Protein AF-A0A945EAZ9-F1 (afdb_monomer_lite)

Secondary structure (DSSP, 8-state):
---HHHHT--S--B-TTT--BS--EEEEEEEEETTEEEEEEEETTT--EEEEEEEEETTEEEEEEEEE---HHHHHHHHHT-SPPHHHHHHHHHHHTSTTHHHHHH-

Foldseek 3Di:
DDDPVVVPDPVDQADPPPRDGNQPWDKDFLDDDPFFTWIWTAGPPPRWIKIKTWGADPVGIDIDIDTDPDDSVCVNVVVVPPDDDPVNVVVVVVLVPDPCSVVVVPD

pLDDT: mean 85.33, std 10.82, range [47.72, 96.06]

Radius of gyration: 17.71 Å; chains: 1; bounding box: 42×25×54 Å

Structure (mmCIF, N/CA/C/O backbone):
data_AF-A0A945EAZ9-F1
#
_entry.id   AF-A0A945EAZ9-F1
#
loop_
_atom_site.group_PDB
_atom_site.id
_atom_site.type_symbol
_atom_site.label_atom_id
_atom_site.label_alt_id
_atom_site.label_comp_id
_atom_site.label_asym_id
_atom_site.label_entity_id
_atom_site.label_seq_id
_atom_site.pdbx_PDB_ins_code
_atom_site.Cartn_x
_atom_site.Cartn_y
_atom_site.Cartn_z
_atom_site.occupancy
_atom_site.B_iso_or_equiv
_atom_site.auth_seq_id
_atom_site.auth_comp_id
_atom_site.auth_asym_id
_atom_site.auth_atom_id
_atom_site.pdbx_PDB_model_num
ATOM 1 N N . MET A 1 1 ? 8.514 -13.076 -6.942 1.00 47.72 1 MET A N 1
ATOM 2 C CA . MET A 1 1 ? 9.468 -12.625 -7.979 1.00 47.72 1 MET A CA 1
ATOM 3 C C . MET A 1 1 ? 8.777 -11.483 -8.707 1.00 47.72 1 MET A C 1
ATOM 5 O O . MET A 1 1 ? 7.594 -11.635 -8.969 1.00 47.72 1 MET A O 1
ATOM 9 N N . LEU A 1 2 ? 9.422 -10.325 -8.887 1.00 59.81 2 LEU A N 1
ATOM 10 C CA . LEU A 1 2 ? 8.789 -9.181 -9.559 1.00 59.81 2 LEU A CA 1
ATOM 11 C C . LEU A 1 2 ? 8.684 -9.464 -11.067 1.00 59.81 2 LEU A C 1
ATOM 13 O O . LEU A 1 2 ? 9.621 -10.066 -11.601 1.00 59.81 2 LEU A O 1
ATOM 17 N N . PRO A 1 3 ? 7.598 -9.048 -11.741 1.00 60.91 3 PRO A N 1
ATOM 18 C CA . PRO A 1 3 ? 7.453 -9.281 -13.171 1.00 60.91 3 PRO A CA 1
ATOM 19 C C . PRO A 1 3 ? 8.523 -8.509 -13.964 1.00 60.91 3 PRO A C 1
ATOM 21 O O . PRO A 1 3 ? 9.015 -7.465 -13.527 1.00 60.91 3 PRO A O 1
ATOM 24 N N . ASP A 1 4 ? 8.933 -9.041 -15.118 1.00 61.97 4 ASP A N 1
ATOM 25 C CA . ASP A 1 4 ? 10.111 -8.554 -15.857 1.00 61.97 4 ASP A CA 1
ATOM 26 C C . ASP A 1 4 ? 9.997 -7.090 -16.306 1.00 61.97 4 ASP A C 1
ATOM 28 O O . ASP A 1 4 ? 10.994 -6.364 -16.309 1.00 61.97 4 ASP A O 1
ATOM 32 N N . ASN A 1 5 ? 8.779 -6.622 -16.595 1.00 59.75 5 ASN A N 1
ATOM 33 C CA . ASN A 1 5 ? 8.490 -5.215 -16.887 1.00 59.75 5 ASN A CA 1
ATOM 34 C C . ASN A 1 5 ? 8.840 -4.287 -15.706 1.00 59.75 5 ASN A C 1
ATOM 36 O O . ASN A 1 5 ? 9.281 -3.163 -15.925 1.00 59.75 5 ASN A O 1
ATOM 40 N N . LEU A 1 6 ? 8.720 -4.742 -14.458 1.00 62.22 6 LEU A N 1
ATOM 41 C CA . LEU A 1 6 ? 9.040 -3.966 -13.257 1.00 62.22 6 LEU A CA 1
ATOM 42 C C . LEU A 1 6 ? 10.525 -3.986 -12.897 1.00 62.22 6 LEU A C 1
ATOM 44 O O . LEU A 1 6 ? 11.029 -2.994 -12.370 1.00 62.22 6 LEU A O 1
ATOM 48 N N . ASN A 1 7 ? 11.241 -5.064 -13.223 1.00 56.31 7 ASN A N 1
ATOM 49 C CA . ASN A 1 7 ? 12.674 -5.188 -12.933 1.00 56.31 7 ASN A CA 1
ATOM 50 C C . ASN A 1 7 ? 13.526 -4.142 -13.678 1.00 56.31 7 ASN A C 1
ATO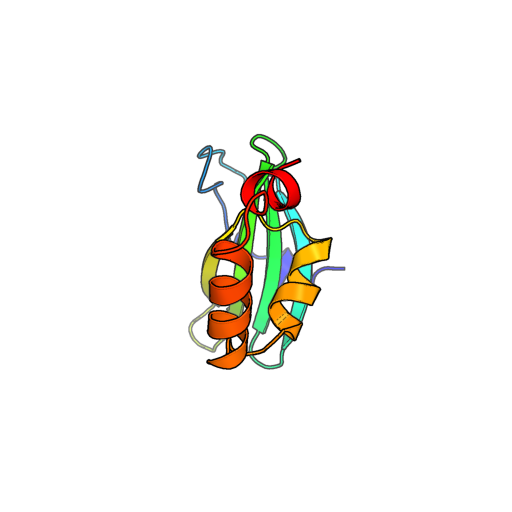M 52 O O . ASN A 1 7 ? 14.580 -3.734 -13.188 1.00 56.31 7 ASN A O 1
ATOM 56 N N . SER A 1 8 ? 13.066 -3.675 -14.844 1.00 48.31 8 SER A N 1
ATOM 57 C CA . SER A 1 8 ? 13.759 -2.668 -15.659 1.00 48.31 8 SER A CA 1
ATOM 58 C C . SER A 1 8 ? 13.389 -1.210 -15.357 1.00 48.31 8 SER A C 1
ATOM 60 O O . SER A 1 8 ? 14.099 -0.308 -15.809 1.00 48.31 8 SER A O 1
ATOM 62 N N . LEU A 1 9 ? 12.315 -0.935 -14.605 1.00 54.81 9 LEU A N 1
ATOM 63 C CA . LEU A 1 9 ? 11.888 0.442 -14.347 1.00 54.81 9 LEU A CA 1
ATOM 64 C C . LEU A 1 9 ? 12.353 0.965 -12.980 1.00 54.81 9 LEU A C 1
ATOM 66 O O . LEU A 1 9 ? 11.948 0.492 -11.921 1.00 54.81 9 LEU A O 1
ATOM 70 N N . LYS A 1 10 ? 13.087 2.084 -13.000 1.00 64.69 10 LYS A N 1
ATOM 71 C CA . LYS A 1 10 ? 13.210 2.998 -11.849 1.00 64.69 10 LYS A CA 1
ATOM 72 C C . LYS A 1 10 ? 11.924 3.821 -11.696 1.00 64.69 10 LYS A C 1
ATOM 74 O O . LYS A 1 10 ? 11.957 5.039 -11.847 1.00 64.69 10 LYS A O 1
ATOM 79 N N . ILE A 1 11 ? 10.798 3.155 -11.427 1.00 70.00 11 ILE A N 1
ATOM 80 C CA . ILE A 1 11 ? 9.473 3.790 -11.277 1.00 70.00 11 ILE A CA 1
ATOM 81 C C . ILE A 1 11 ? 9.528 4.884 -10.206 1.00 70.00 11 ILE A C 1
ATOM 83 O O . ILE A 1 11 ? 9.015 5.983 -10.390 1.00 70.00 11 ILE A O 1
ATOM 87 N N . ILE A 1 12 ? 10.226 4.596 -9.107 1.00 77.94 12 ILE A N 1
ATOM 88 C CA . ILE A 1 12 ? 10.473 5.539 -8.022 1.00 77.94 12 ILE A CA 1
ATOM 89 C C . ILE A 1 12 ? 11.976 5.596 -7.782 1.00 77.94 12 ILE A C 1
ATOM 91 O O . ILE A 1 12 ? 12.597 4.636 -7.330 1.00 77.94 12 ILE A O 1
ATOM 95 N N . SER A 1 13 ? 12.579 6.731 -8.126 1.00 84.19 13 SER A N 1
ATOM 96 C CA . SER A 1 13 ? 14.029 6.933 -8.027 1.00 84.19 13 SER A CA 1
ATOM 97 C C . SER A 1 13 ? 14.467 7.570 -6.703 1.00 84.19 13 SER A C 1
ATOM 99 O O . SER A 1 13 ? 15.651 7.502 -6.357 1.00 84.19 13 SER A O 1
ATOM 101 N N . GLU A 1 14 ? 13.528 8.138 -5.943 1.00 90.25 14 GLU A N 1
ATOM 102 C CA . GLU A 1 14 ? 13.760 8.852 -4.688 1.00 90.25 14 GLU A CA 1
ATOM 103 C C . GLU A 1 14 ? 12.644 8.561 -3.674 1.00 90.25 14 GLU A C 1
ATOM 105 O O . GLU A 1 14 ? 11.471 8.502 -4.032 1.00 90.25 14 GLU A O 1
ATOM 110 N N . CYS A 1 15 ? 13.005 8.390 -2.400 1.00 91.75 15 CYS A N 1
ATOM 111 C CA . CYS A 1 15 ? 12.025 8.230 -1.327 1.00 91.75 15 CYS A CA 1
ATOM 112 C C . CYS A 1 15 ? 11.253 9.545 -1.090 1.00 91.75 15 CYS A C 1
ATOM 114 O O . CYS A 1 15 ? 11.890 10.541 -0.744 1.00 91.75 15 CYS A O 1
ATOM 116 N N . PRO A 1 16 ? 9.908 9.563 -1.145 1.00 91.25 16 PRO A N 1
ATOM 117 C CA . PRO A 1 16 ? 9.123 10.784 -0.926 1.00 91.25 16 PRO A CA 1
ATOM 118 C C . PRO A 1 16 ? 9.149 11.292 0.525 1.00 91.25 16 PRO A C 1
ATOM 120 O O . PRO A 1 16 ? 8.757 12.425 0.780 1.00 91.25 16 PRO A O 1
ATOM 123 N N . VAL A 1 17 ? 9.622 10.476 1.476 1.00 94.62 17 VAL A N 1
ATOM 124 C CA . VAL A 1 17 ? 9.690 10.832 2.902 1.00 94.62 17 VAL A CA 1
ATOM 125 C C . VAL A 1 17 ? 11.051 11.432 3.256 1.00 94.62 17 VAL A C 1
ATOM 127 O O . VAL A 1 17 ? 11.140 12.579 3.680 1.00 94.62 17 VAL A O 1
ATOM 130 N N . CYS A 1 18 ? 12.135 10.673 3.065 1.00 95.69 18 CYS A N 1
ATOM 131 C CA . CYS A 1 18 ? 13.481 11.103 3.461 1.00 95.69 18 CYS A CA 1
ATOM 132 C C . CYS A 1 18 ? 14.325 11.673 2.312 1.00 95.69 18 CYS A C 1
ATOM 134 O O . CYS A 1 18 ? 15.477 12.048 2.534 1.00 95.69 18 CYS A O 1
ATOM 136 N N . ARG A 1 19 ? 13.786 11.721 1.084 1.00 94.00 19 ARG A N 1
ATOM 137 C CA . ARG A 1 19 ? 14.468 12.227 -0.123 1.00 94.00 19 ARG A CA 1
ATOM 138 C C . ARG A 1 19 ? 15.760 11.499 -0.487 1.00 94.00 19 ARG A C 1
ATOM 140 O O . ARG A 1 19 ? 16.617 12.003 -1.215 1.00 94.00 19 ARG A O 1
ATOM 147 N N . LYS A 1 20 ? 15.932 10.269 0.006 1.00 92.81 20 LYS A N 1
ATOM 148 C CA . LYS A 1 20 ? 17.065 9.441 -0.397 1.00 92.81 20 LYS A CA 1
ATOM 149 C C . LYS A 1 20 ? 16.889 9.009 -1.853 1.00 92.81 20 LYS A C 1
ATOM 151 O O . LYS A 1 20 ? 15.953 8.282 -2.182 1.00 92.81 20 LYS A O 1
ATOM 156 N N . LYS A 1 21 ? 17.836 9.421 -2.695 1.00 88.56 21 LYS A N 1
ATOM 157 C CA . LYS A 1 21 ? 18.000 8.951 -4.078 1.00 88.56 21 LYS A CA 1
ATOM 158 C C . LYS A 1 21 ? 18.397 7.477 -4.123 1.00 88.56 21 LYS A C 1
ATOM 160 O O . LYS A 1 21 ? 18.985 6.977 -3.170 1.00 88.56 21 LYS A O 1
ATOM 165 N N . GLN A 1 22 ? 18.158 6.829 -5.262 1.00 83.56 22 GLN A N 1
ATOM 166 C CA . GLN A 1 22 ? 18.342 5.381 -5.430 1.00 83.56 22 GLN A CA 1
ATOM 167 C C . GLN A 1 22 ? 17.511 4.617 -4.400 1.00 83.56 22 GLN A C 1
ATOM 169 O O . GLN A 1 22 ? 18.065 3.847 -3.624 1.00 83.56 22 GLN A O 1
ATOM 174 N N . PHE A 1 23 ? 16.210 4.923 -4.362 1.00 81.12 23 PHE A N 1
ATOM 175 C CA . PHE A 1 23 ? 15.269 4.504 -3.326 1.00 81.12 23 PHE A CA 1
ATOM 176 C C . PHE A 1 23 ? 15.505 3.049 -2.863 1.00 81.12 23 PHE A C 1
ATOM 178 O O . PHE A 1 23 ? 15.095 2.113 -3.551 1.00 81.12 23 PHE A O 1
ATOM 185 N N . PRO A 1 24 ? 16.187 2.842 -1.715 1.00 81.88 24 PRO A N 1
ATOM 186 C CA . PRO A 1 24 ? 16.510 1.506 -1.240 1.00 81.88 24 PRO A CA 1
ATOM 187 C C . PRO A 1 24 ? 15.291 0.991 -0.481 1.00 81.88 24 PRO A C 1
ATOM 189 O O . PRO A 1 24 ? 15.154 1.224 0.723 1.00 81.88 24 PRO A O 1
ATOM 192 N N . ALA A 1 25 ? 14.370 0.369 -1.210 1.00 87.00 25 ALA A N 1
ATOM 193 C CA . ALA A 1 25 ? 13.113 -0.128 -0.674 1.00 87.00 25 ALA A CA 1
ATOM 194 C C . ALA A 1 25 ? 13.060 -1.657 -0.673 1.00 87.00 25 ALA A C 1
ATOM 196 O O . ALA A 1 25 ? 13.587 -2.301 -1.581 1.00 87.00 25 ALA A O 1
ATOM 197 N N . ASP A 1 26 ? 12.413 -2.230 0.338 1.00 90.44 26 ASP A N 1
ATOM 198 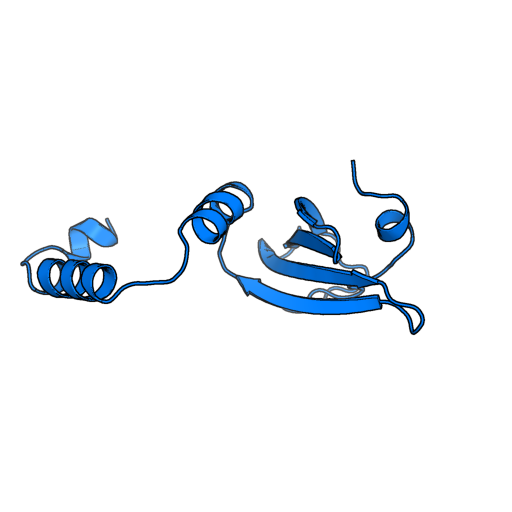C CA . ASP A 1 26 ? 11.841 -3.570 0.212 1.00 90.44 26 ASP A CA 1
ATOM 199 C C . ASP A 1 26 ? 10.544 -3.456 -0.583 1.00 90.44 26 ASP A C 1
ATOM 201 O O . ASP A 1 26 ? 9.696 -2.624 -0.262 1.00 90.44 26 ASP A O 1
ATOM 205 N N . ILE A 1 27 ? 10.417 -4.251 -1.645 1.00 89.38 27 ILE A N 1
ATOM 206 C CA . ILE A 1 27 ? 9.280 -4.207 -2.567 1.00 89.38 27 ILE A CA 1
ATOM 207 C C . ILE A 1 27 ? 8.534 -5.531 -2.469 1.00 89.38 27 ILE A C 1
ATOM 209 O O . ILE A 1 27 ? 9.099 -6.593 -2.734 1.00 89.38 27 ILE A O 1
ATOM 213 N N . ASN A 1 28 ? 7.253 -5.450 -2.134 1.00 90.19 28 ASN A N 1
ATOM 214 C CA . ASN A 1 28 ? 6.333 -6.573 -2.100 1.00 90.19 28 ASN A CA 1
ATOM 215 C C . ASN A 1 28 ? 5.274 -6.375 -3.182 1.00 90.19 28 ASN A C 1
ATOM 217 O O . ASN A 1 28 ? 4.583 -5.358 -3.203 1.00 90.19 28 ASN A O 1
ATOM 221 N N . LEU A 1 29 ? 5.141 -7.350 -4.076 1.00 89.56 29 LEU A N 1
ATOM 222 C CA . LEU A 1 29 ? 4.011 -7.414 -4.994 1.00 89.56 29 LEU A CA 1
ATOM 223 C C . LEU A 1 29 ? 2.772 -7.819 -4.193 1.00 89.56 29 LEU A C 1
ATOM 225 O O . LEU A 1 29 ? 2.741 -8.902 -3.613 1.00 89.56 29 LEU A O 1
ATOM 229 N N . VAL A 1 30 ? 1.793 -6.923 -4.131 1.00 90.62 30 VAL A N 1
ATOM 230 C CA . VAL A 1 30 ? 0.548 -7.116 -3.380 1.00 90.62 30 VAL A CA 1
ATOM 231 C C . VAL A 1 30 ? -0.475 -7.833 -4.248 1.00 90.62 30 VAL A C 1
ATOM 233 O O . VAL A 1 30 ? -1.119 -8.773 -3.794 1.00 90.62 30 VAL A O 1
ATOM 236 N N . GLU A 1 31 ? -0.624 -7.385 -5.493 1.00 87.62 31 GLU A N 1
ATOM 237 C CA . GLU A 1 31 ? -1.630 -7.902 -6.414 1.00 87.62 31 GLU A CA 1
ATOM 238 C C . GLU A 1 31 ? -1.177 -7.708 -7.866 1.00 87.62 31 GLU A C 1
ATOM 240 O O . GLU A 1 31 ? -0.593 -6.675 -8.212 1.00 87.62 31 GLU A O 1
ATOM 245 N N . GLU A 1 32 ? -1.475 -8.690 -8.715 1.00 85.56 32 GLU A N 1
ATOM 246 C CA . GLU A 1 32 ? -1.425 -8.558 -10.172 1.00 85.56 32 GLU A CA 1
ATOM 247 C C . GLU A 1 32 ? -2.854 -8.481 -10.703 1.00 85.56 32 GLU A C 1
ATOM 249 O O . GLU A 1 32 ? -3.678 -9.350 -10.415 1.00 85.56 32 GLU A O 1
ATOM 254 N N . ARG A 1 33 ? -3.147 -7.440 -11.478 1.00 79.50 33 ARG A N 1
ATOM 255 C CA . ARG A 1 33 ? -4.411 -7.264 -12.195 1.00 79.50 33 ARG A CA 1
ATOM 256 C C . ARG A 1 33 ? -4.121 -7.193 -13.688 1.00 79.50 33 ARG A C 1
ATOM 258 O O . ARG A 1 33 ? -3.010 -6.853 -14.085 1.00 79.50 33 ARG A O 1
ATOM 265 N N . GLU A 1 34 ? -5.132 -7.441 -14.517 1.00 79.06 34 GLU A N 1
ATOM 266 C CA . GLU A 1 34 ? -5.006 -7.271 -15.974 1.00 79.06 34 GLU A CA 1
ATOM 267 C C . GLU A 1 34 ? -4.532 -5.860 -16.343 1.00 79.06 34 GLU A C 1
ATOM 269 O O . GLU A 1 34 ? -3.712 -5.682 -17.239 1.00 79.06 34 GLU A O 1
ATOM 274 N N . GLU A 1 35 ? -5.008 -4.856 -15.605 1.00 81.44 35 GLU A N 1
ATOM 275 C CA . GLU A 1 35 ? -4.684 -3.458 -15.860 1.00 81.44 35 GLU A CA 1
ATOM 276 C C . GLU A 1 35 ? -3.353 -3.007 -15.247 1.00 81.44 35 GLU A C 1
ATOM 278 O O . GLU A 1 35 ? -2.930 -1.896 -15.537 1.00 81.44 35 GLU A O 1
ATOM 283 N N . GLY A 1 36 ? -2.680 -3.796 -14.401 1.00 87.94 36 GLY A N 1
ATOM 284 C CA . GLY A 1 36 ? -1.440 -3.352 -13.759 1.00 87.94 36 GLY A CA 1
ATOM 285 C C . GLY A 1 36 ? -1.066 -4.087 -12.473 1.00 87.94 36 GLY A C 1
ATOM 286 O O . GLY A 1 36 ? -1.679 -5.074 -12.077 1.00 87.94 36 GLY A O 1
ATOM 287 N N . HIS A 1 37 ? -0.048 -3.572 -11.789 1.00 90.69 37 HIS A N 1
ATOM 288 C CA . HIS A 1 37 ? 0.531 -4.173 -10.590 1.00 90.69 37 HIS A CA 1
ATOM 289 C C . HIS A 1 37 ? 0.396 -3.244 -9.388 1.00 90.69 37 HIS A C 1
ATOM 291 O O . HIS A 1 37 ? 0.694 -2.050 -9.477 1.00 90.69 37 HIS A O 1
ATOM 297 N N . LEU A 1 38 ? 0.001 -3.807 -8.247 1.00 91.06 38 LEU A N 1
ATOM 298 C CA . LEU A 1 38 ? -0.020 -3.112 -6.967 1.00 91.06 38 LEU A CA 1
ATOM 299 C C . LEU A 1 38 ? 1.167 -3.558 -6.113 1.00 91.06 38 LEU A C 1
ATOM 301 O O . LEU A 1 38 ? 1.374 -4.748 -5.881 1.00 91.06 38 LEU A O 1
ATOM 305 N N . LEU A 1 39 ? 1.942 -2.595 -5.630 1.00 91.44 39 LEU A N 1
ATOM 306 C CA . LEU A 1 39 ? 3.192 -2.811 -4.915 1.00 91.44 39 LEU A CA 1
ATOM 307 C C . LEU A 1 39 ? 3.144 -2.108 -3.567 1.00 91.44 39 LEU A C 1
ATOM 309 O O . LEU A 1 39 ? 2.782 -0.936 -3.484 1.00 91.44 39 LEU A O 1
ATOM 313 N N . HIS A 1 40 ? 3.596 -2.789 -2.526 1.00 93.88 40 HIS A N 1
ATOM 314 C CA . HIS A 1 40 ? 3.935 -2.170 -1.254 1.00 93.88 40 HIS A CA 1
ATOM 315 C C . HIS A 1 40 ? 5.450 -2.002 -1.186 1.00 93.88 40 HIS A C 1
ATOM 317 O O . HIS A 1 40 ? 6.197 -2.965 -1.360 1.00 93.88 40 HIS A O 1
ATOM 323 N N . MET A 1 41 ? 5.908 -0.772 -0.982 1.00 92.50 41 MET A N 1
ATOM 324 C CA . MET A 1 41 ? 7.322 -0.424 -0.902 1.00 92.50 41 MET A CA 1
ATOM 325 C C . MET A 1 41 ? 7.625 0.177 0.462 1.00 92.50 41 MET A C 1
ATOM 327 O O . MET A 1 41 ? 6.988 1.156 0.846 1.00 92.50 41 MET A O 1
ATOM 331 N N . GLN A 1 42 ? 8.632 -0.335 1.162 1.00 94.25 42 GLN A N 1
ATOM 332 C CA . GLN A 1 42 ? 9.072 0.222 2.441 1.00 94.25 42 GLN A CA 1
ATOM 333 C C . GLN A 1 42 ? 10.516 0.704 2.357 1.00 94.25 42 GLN A C 1
ATOM 335 O O . GLN A 1 42 ? 11.417 -0.046 1.986 1.00 94.25 42 GLN A O 1
ATOM 340 N N . CYS A 1 43 ? 10.755 1.966 2.718 1.00 93.81 43 CYS A N 1
ATOM 341 C CA . CYS A 1 43 ? 12.103 2.523 2.747 1.00 93.81 43 CYS A CA 1
ATOM 342 C C . CYS A 1 43 ? 12.957 1.852 3.828 1.00 93.81 43 CYS A C 1
ATOM 344 O O . CYS A 1 43 ? 12.641 1.962 5.009 1.00 93.81 43 CYS A O 1
ATOM 346 N N . LYS A 1 44 ? 14.120 1.306 3.461 1.00 93.88 44 LYS A N 1
ATOM 347 C CA . LYS A 1 44 ? 15.066 0.706 4.423 1.00 93.88 44 LYS A CA 1
ATOM 348 C C . LYS A 1 44 ? 15.726 1.703 5.379 1.00 93.88 44 LYS A C 1
ATOM 350 O O . LYS A 1 44 ? 16.407 1.291 6.308 1.00 93.88 44 LYS A O 1
ATOM 355 N N . LEU A 1 45 ? 15.594 3.007 5.121 1.00 95.50 45 LEU A N 1
ATOM 356 C CA . LEU A 1 45 ? 16.287 4.054 5.881 1.00 95.50 45 LEU A CA 1
ATOM 357 C C . LEU A 1 45 ? 15.385 4.796 6.862 1.00 95.50 45 LEU A C 1
ATOM 359 O O . LEU A 1 45 ? 15.812 5.084 7.973 1.00 95.50 45 LEU A O 1
ATOM 363 N N . CYS A 1 46 ? 14.172 5.156 6.441 1.00 95.19 46 CYS A N 1
ATOM 364 C CA . CYS A 1 46 ? 13.234 5.914 7.273 1.00 95.19 46 CYS A CA 1
ATOM 365 C C . CYS A 1 46 ? 11.938 5.153 7.567 1.00 95.19 46 CYS A C 1
ATOM 367 O O . CYS A 1 46 ? 11.021 5.738 8.132 1.00 95.19 46 CYS A O 1
ATOM 369 N N . SER A 1 47 ? 11.832 3.897 7.120 1.00 95.12 47 SER A N 1
ATOM 370 C CA . SER A 1 47 ? 10.671 3.014 7.305 1.00 95.12 47 SER A CA 1
ATOM 371 C C . SER A 1 47 ? 9.346 3.520 6.728 1.00 95.12 47 SER A C 1
ATOM 373 O O . SER A 1 47 ? 8.311 2.899 6.944 1.00 95.12 47 SER A O 1
ATOM 375 N N . GLY A 1 48 ? 9.366 4.619 5.966 1.00 94.56 48 GLY A N 1
ATOM 376 C CA . GLY A 1 48 ? 8.186 5.136 5.281 1.00 94.56 48 GLY A CA 1
ATOM 377 C C . GLY A 1 48 ? 7.681 4.134 4.247 1.00 94.56 48 GLY A C 1
ATOM 378 O O . GLY A 1 48 ? 8.480 3.633 3.447 1.00 94.56 48 GLY A O 1
ATOM 379 N N . SER A 1 49 ? 6.375 3.872 4.269 1.00 95.25 49 SER A N 1
ATOM 380 C CA . SER A 1 49 ? 5.718 2.921 3.376 1.00 95.25 49 SER A CA 1
ATOM 381 C C . SER A 1 49 ? 4.922 3.630 2.284 1.00 95.25 49 SER A C 1
ATOM 383 O O . SER A 1 49 ? 4.319 4.688 2.488 1.00 95.25 49 SER A O 1
ATOM 385 N N . LEU A 1 50 ? 4.935 3.029 1.100 1.00 93.56 50 LEU A N 1
ATOM 386 C CA . LEU A 1 50 ? 4.258 3.508 -0.091 1.00 93.56 50 LEU A CA 1
ATOM 387 C C . LEU A 1 50 ? 3.451 2.361 -0.690 1.00 93.56 50 LEU A C 1
ATOM 389 O O . LEU A 1 50 ? 3.993 1.281 -0.924 1.00 93.56 50 LEU A O 1
ATOM 393 N N . LEU A 1 51 ? 2.176 2.602 -0.967 1.00 93.81 51 LEU A N 1
ATOM 394 C CA . LEU A 1 51 ? 1.363 1.714 -1.787 1.00 93.81 51 LEU A CA 1
ATOM 395 C C . LEU A 1 51 ? 1.300 2.305 -3.196 1.00 93.81 51 LEU A C 1
ATOM 397 O O . LEU A 1 51 ? 0.903 3.457 -3.359 1.00 93.81 51 LEU A O 1
ATOM 401 N N . VAL A 1 52 ? 1.740 1.548 -4.197 1.00 92.06 52 VAL A N 1
ATOM 402 C CA . VAL A 1 52 ? 1.959 2.036 -5.562 1.00 92.06 52 VAL A CA 1
ATOM 403 C C . VAL A 1 52 ? 1.232 1.147 -6.551 1.00 92.06 52 VAL A C 1
ATOM 405 O O . VAL A 1 52 ? 1.528 -0.040 -6.640 1.00 92.06 52 VAL A O 1
ATOM 408 N N . PHE A 1 53 ? 0.317 1.725 -7.318 1.00 91.19 53 PHE A N 1
ATOM 409 C CA . PHE A 1 53 ? -0.284 1.083 -8.477 1.00 91.19 53 PHE A CA 1
ATOM 410 C C . PHE A 1 53 ? 0.434 1.541 -9.745 1.00 91.19 53 PHE A C 1
ATOM 412 O O . PHE A 1 53 ? 0.623 2.741 -9.956 1.00 91.19 53 PHE A O 1
ATOM 419 N N . VAL A 1 54 ? 0.839 0.585 -10.574 1.00 89.88 54 VAL A N 1
ATOM 420 C CA . VAL A 1 54 ? 1.540 0.818 -11.838 1.00 89.88 54 VAL A CA 1
ATOM 421 C C . VAL A 1 54 ? 0.772 0.129 -12.951 1.00 89.88 54 VAL A C 1
ATOM 423 O O . VAL A 1 54 ? 0.609 -1.089 -12.908 1.00 89.88 54 VAL A O 1
ATOM 426 N N . ASN A 1 55 ? 0.373 0.877 -13.974 1.00 89.25 55 ASN A N 1
ATOM 427 C CA . ASN A 1 55 ? -0.153 0.318 -15.213 1.00 89.25 55 ASN A CA 1
ATOM 428 C C . ASN A 1 55 ? 0.691 0.725 -16.420 1.00 89.25 55 ASN A C 1
ATOM 430 O O . ASN A 1 55 ? 1.353 1.763 -16.425 1.00 89.25 55 ASN A O 1
ATOM 434 N N . PHE A 1 56 ? 0.666 -0.116 -17.449 1.00 84.19 56 PHE A N 1
ATOM 435 C CA . PHE A 1 56 ? 1.377 0.107 -18.702 1.00 84.19 56 PHE A CA 1
ATOM 436 C C . PHE A 1 56 ? 0.365 0.230 -19.833 1.00 84.19 56 PHE A C 1
ATOM 438 O O . PHE A 1 56 ? -0.562 -0.570 -19.934 1.00 84.19 56 PHE A O 1
ATOM 445 N N . ASN A 1 57 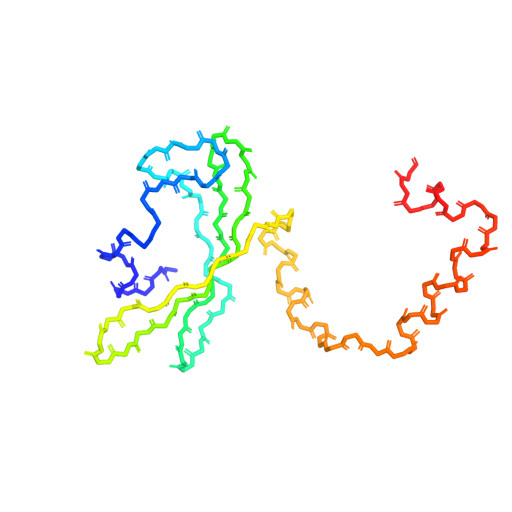? 0.545 1.233 -20.681 1.00 83.56 57 ASN A N 1
ATOM 446 C CA . ASN A 1 57 ? -0.226 1.421 -21.901 1.00 83.56 57 ASN A CA 1
ATOM 447 C C . ASN A 1 57 ? 0.713 1.799 -23.057 1.00 83.56 57 ASN A C 1
ATOM 449 O O . ASN A 1 57 ? 1.922 1.951 -22.869 1.00 83.56 57 ASN A O 1
ATOM 453 N N . ASP A 1 58 ? 0.152 1.998 -24.250 1.00 83.62 58 ASP A N 1
ATOM 454 C CA . ASP A 1 58 ? 0.920 2.332 -25.461 1.00 83.62 58 ASP A CA 1
ATOM 455 C C . ASP A 1 58 ? 1.731 3.639 -25.352 1.00 83.62 58 ASP A C 1
ATOM 457 O O . ASP A 1 58 ? 2.639 3.880 -26.145 1.00 83.62 58 ASP A O 1
ATOM 461 N N . HIS A 1 59 ? 1.425 4.489 -24.368 1.00 81.00 59 HIS A N 1
ATOM 462 C CA . HIS A 1 59 ? 2.081 5.777 -24.137 1.00 81.00 59 HIS A CA 1
ATOM 463 C C . HIS A 1 59 ? 3.105 5.732 -22.989 1.00 81.00 59 HIS A C 1
ATOM 465 O O . HIS A 1 59 ? 3.746 6.745 -22.707 1.00 81.00 59 HIS A O 1
ATOM 471 N N . GLY A 1 60 ? 3.282 4.579 -22.335 1.00 80.19 60 GLY A N 1
ATOM 472 C CA . GLY A 1 60 ? 4.249 4.378 -21.258 1.00 80.19 60 GLY A CA 1
ATOM 473 C C . GLY A 1 60 ? 3.626 3.829 -19.975 1.00 80.19 60 GLY A C 1
ATOM 474 O O . GLY A 1 60 ? 2.605 3.145 -19.991 1.00 80.19 60 GLY A O 1
ATOM 475 N N . ALA A 1 61 ? 4.279 4.107 -18.846 1.00 82.44 61 ALA A N 1
ATOM 476 C CA . ALA A 1 61 ? 3.805 3.703 -17.528 1.00 82.44 61 ALA A CA 1
ATOM 477 C C . ALA A 1 61 ? 3.074 4.860 -16.839 1.00 82.44 61 ALA A C 1
ATOM 479 O O . ALA A 1 61 ? 3.603 5.972 -16.772 1.00 82.44 61 ALA A O 1
ATOM 480 N N . ASN A 1 62 ? 1.894 4.590 -16.287 1.00 86.56 62 ASN A N 1
ATOM 481 C CA . ASN A 1 62 ? 1.217 5.487 -15.359 1.00 86.56 62 ASN A CA 1
ATOM 482 C C . ASN A 1 62 ? 1.291 4.891 -13.941 1.00 86.56 62 ASN A C 1
ATOM 484 O O . ASN A 1 62 ? 1.251 3.678 -13.735 1.00 86.56 62 ASN A O 1
ATOM 488 N N . VAL A 1 63 ? 1.535 5.765 -12.965 1.00 87.12 63 VAL A N 1
ATOM 489 C CA . VAL A 1 63 ? 1.938 5.401 -11.607 1.00 87.12 63 VAL A CA 1
ATOM 490 C C . VAL A 1 63 ? 1.177 6.274 -10.626 1.00 87.12 63 VAL A C 1
ATOM 492 O O . VAL A 1 63 ? 1.295 7.499 -10.655 1.00 87.12 63 VAL A O 1
ATOM 495 N N . ILE A 1 64 ? 0.446 5.641 -9.715 1.00 90.06 64 ILE A N 1
ATOM 496 C CA . ILE A 1 64 ? -0.229 6.314 -8.606 1.00 90.06 64 ILE A CA 1
ATOM 497 C C . ILE A 1 64 ? 0.330 5.742 -7.311 1.00 90.06 64 ILE A C 1
ATOM 499 O O . ILE A 1 64 ? 0.322 4.532 -7.107 1.00 90.06 64 ILE A O 1
ATOM 503 N N . GLY A 1 65 ? 0.828 6.617 -6.440 1.00 89.69 65 GLY A N 1
ATOM 504 C CA . GLY A 1 65 ? 1.411 6.239 -5.158 1.00 89.69 65 GLY A CA 1
ATOM 505 C C . GLY A 1 65 ? 0.744 6.962 -3.997 1.00 89.69 65 GLY A C 1
ATOM 506 O O . GLY A 1 65 ? 0.482 8.162 -4.082 1.00 89.69 65 GLY A O 1
ATOM 507 N N . VAL A 1 66 ? 0.510 6.243 -2.903 1.00 92.94 66 VAL A N 1
ATOM 508 C CA . VAL A 1 66 ? -0.034 6.783 -1.653 1.00 92.94 66 VAL A CA 1
ATOM 509 C C . VAL A 1 66 ? 0.918 6.455 -0.507 1.00 92.94 66 VAL A C 1
ATOM 511 O O . VAL A 1 66 ? 1.362 5.316 -0.358 1.00 92.94 66 VAL A O 1
ATOM 514 N N . LEU A 1 67 ? 1.241 7.467 0.301 1.00 95.00 67 LEU A N 1
ATOM 515 C CA . LEU A 1 67 ? 1.937 7.279 1.573 1.00 95.00 67 LEU A CA 1
ATOM 516 C C . LEU A 1 67 ? 1.000 6.619 2.573 1.00 95.00 67 LEU A C 1
ATOM 518 O O . LEU A 1 67 ? -0.143 7.039 2.731 1.00 95.00 67 LEU A O 1
ATOM 522 N N . THR A 1 68 ? 1.499 5.600 3.255 1.00 94.44 68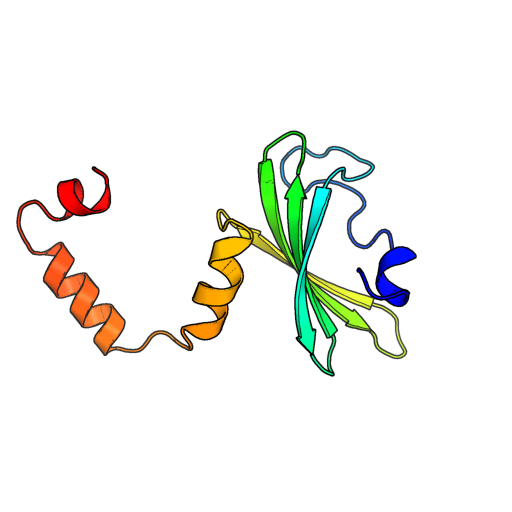 THR A N 1
ATOM 523 C CA . THR A 1 68 ? 0.700 4.816 4.188 1.00 94.44 68 THR A CA 1
ATOM 524 C C . THR A 1 68 ? 1.550 4.363 5.366 1.00 94.44 68 THR A C 1
ATOM 526 O O . THR A 1 68 ? 2.774 4.280 5.271 1.00 94.44 68 THR A O 1
ATOM 529 N N . ASP A 1 69 ? 0.901 4.095 6.487 1.00 93.06 69 ASP A N 1
ATOM 530 C CA . ASP A 1 69 ? 1.459 3.431 7.663 1.00 93.06 69 ASP A CA 1
ATOM 531 C C . ASP A 1 69 ? 1.295 1.902 7.613 1.00 93.06 69 ASP A C 1
ATOM 533 O O . ASP A 1 69 ? 1.894 1.197 8.429 1.00 93.06 69 ASP A O 1
ATOM 537 N N . LEU A 1 70 ? 0.555 1.386 6.623 1.00 94.00 70 LEU A N 1
ATOM 538 C CA . LEU A 1 70 ? 0.319 -0.042 6.456 1.00 94.00 70 LEU A CA 1
ATOM 539 C C . LEU A 1 70 ? 1.632 -0.813 6.328 1.00 94.00 70 LEU A C 1
ATOM 541 O O . LEU A 1 70 ? 2.522 -0.473 5.535 1.00 94.00 70 LEU A O 1
ATOM 545 N N . GLN A 1 71 ? 1.714 -1.910 7.070 1.00 91.06 71 GLN A N 1
ATOM 546 C CA . GLN A 1 71 ? 2.706 -2.954 6.876 1.00 91.06 71 GLN A CA 1
ATOM 547 C C . GLN A 1 71 ? 2.276 -3.862 5.720 1.00 91.06 71 GLN A C 1
ATOM 549 O O . GLN A 1 71 ? 1.088 -4.051 5.467 1.00 91.06 71 GLN A O 1
ATOM 554 N N . SER A 1 72 ? 3.244 -4.488 5.047 1.00 87.12 72 SER A N 1
ATOM 555 C CA . SER A 1 72 ? 2.996 -5.351 3.877 1.00 87.12 72 SER A CA 1
ATOM 556 C C . SER A 1 72 ? 1.906 -6.413 4.128 1.00 87.12 72 SER A C 1
ATOM 558 O O . SER A 1 72 ? 1.012 -6.616 3.309 1.00 87.12 72 SER A O 1
ATOM 560 N N . GLN A 1 73 ? 1.903 -7.014 5.322 1.00 89.12 73 GLN A N 1
ATOM 561 C CA . GLN A 1 73 ? 0.926 -8.024 5.754 1.00 89.12 73 GLN A CA 1
ATOM 562 C C . GLN A 1 73 ? -0.506 -7.497 5.982 1.00 89.12 73 GLN A C 1
ATOM 564 O O . GLN A 1 73 ? -1.452 -8.283 6.060 1.00 89.12 73 GLN A O 1
ATOM 569 N N . GLU A 1 74 ? -0.684 -6.184 6.127 1.00 90.69 74 GLU A N 1
ATOM 570 C CA . GLU A 1 74 ? -1.982 -5.544 6.378 1.00 90.69 74 GLU A CA 1
ATOM 571 C C . GLU A 1 74 ? -2.666 -5.122 5.081 1.00 90.69 74 GLU A C 1
ATOM 573 O O . GLU A 1 74 ? -3.895 -5.090 5.016 1.00 90.69 74 GLU A O 1
ATOM 578 N N . VAL A 1 75 ? -1.877 -4.858 4.034 1.00 90.31 75 VAL A N 1
ATOM 579 C CA . VAL A 1 75 ? -2.370 -4.344 2.753 1.00 90.31 75 VAL A CA 1
ATOM 580 C C . VAL A 1 75 ? -3.459 -5.247 2.176 1.00 90.31 75 VAL A C 1
ATOM 582 O O . VAL A 1 75 ? -4.534 -4.761 1.834 1.00 90.31 75 VAL A O 1
ATOM 585 N N . GLY A 1 76 ? -3.235 -6.564 2.139 1.00 87.50 76 GLY A N 1
ATOM 586 C CA . GLY A 1 76 ? -4.225 -7.511 1.617 1.00 87.50 76 GLY A CA 1
ATOM 587 C C . GLY A 1 76 ? -5.561 -7.456 2.366 1.00 87.50 76 GLY A C 1
ATOM 588 O O . GLY A 1 76 ? -6.619 -7.457 1.741 1.00 87.50 76 GLY A O 1
ATOM 589 N N . LYS A 1 77 ? -5.528 -7.317 3.701 1.00 87.69 77 LYS A N 1
ATOM 590 C CA . LYS A 1 77 ? -6.743 -7.210 4.526 1.00 87.69 77 LYS A CA 1
ATOM 591 C C . LYS A 1 77 ? -7.520 -5.941 4.191 1.00 87.69 77 LYS A C 1
ATOM 593 O O . LYS A 1 77 ? -8.726 -6.012 3.964 1.00 87.69 77 LYS A O 1
ATOM 598 N N . VAL A 1 78 ? -6.826 -4.805 4.117 1.00 87.12 78 VAL A N 1
ATOM 599 C CA . VAL A 1 78 ? -7.436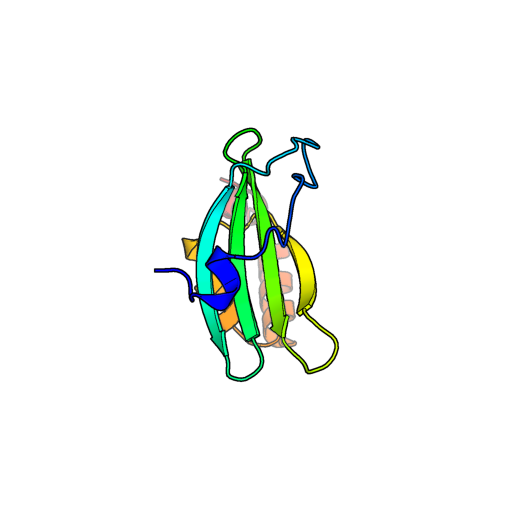 -3.504 3.810 1.00 87.12 78 VAL A CA 1
ATOM 600 C C . VAL A 1 78 ? -8.076 -3.509 2.426 1.00 87.12 78 VAL A C 1
ATOM 602 O O . VAL A 1 78 ? -9.212 -3.067 2.285 1.00 87.12 78 VAL A O 1
ATOM 605 N N . LEU A 1 79 ? -7.395 -4.066 1.423 1.00 84.25 79 LEU A N 1
ATOM 606 C CA . LEU A 1 79 ? -7.925 -4.145 0.059 1.00 84.25 79 LEU A CA 1
ATOM 607 C C . LEU A 1 79 ? -9.126 -5.093 -0.053 1.00 84.25 79 LEU A C 1
ATOM 609 O O . LEU A 1 79 ? -10.053 -4.818 -0.809 1.00 84.25 79 LEU A O 1
ATOM 613 N N . SER A 1 80 ? -9.136 -6.181 0.722 1.00 85.94 80 SER A N 1
ATOM 614 C CA . SER A 1 80 ? -10.232 -7.159 0.715 1.00 85.94 80 SER A CA 1
ATOM 615 C C . SER A 1 80 ? -11.495 -6.706 1.456 1.00 85.94 80 SER A C 1
ATOM 617 O O . SER A 1 80 ? -12.556 -7.287 1.244 1.00 85.94 80 SER A O 1
ATOM 619 N N . ARG A 1 81 ? -11.406 -5.675 2.312 1.00 85.75 81 ARG A N 1
ATOM 620 C CA . ARG A 1 81 ? -12.520 -5.213 3.162 1.00 85.75 81 ARG A CA 1
ATOM 621 C C . ARG A 1 81 ? -13.705 -4.653 2.356 1.00 85.75 81 ARG A C 1
ATOM 623 O O . ARG A 1 81 ? -14.820 -4.632 2.864 1.00 85.75 81 ARG A O 1
ATOM 630 N N . GLY A 1 82 ? -13.484 -4.237 1.109 1.00 83.38 82 GLY A N 1
ATOM 631 C CA . GLY A 1 82 ? -14.502 -3.573 0.295 1.00 83.38 82 GLY A CA 1
ATOM 632 C C . GLY A 1 82 ? -14.809 -2.141 0.768 1.00 83.38 82 GLY A C 1
ATOM 633 O O . GLY A 1 82 ? -14.133 -1.620 1.660 1.00 83.38 82 GLY A O 1
ATOM 634 N N . PRO A 1 83 ? -15.784 -1.460 0.139 1.00 88.69 83 PRO A N 1
ATOM 635 C CA . PRO A 1 83 ? -16.169 -0.101 0.511 1.00 88.69 83 PRO A CA 1
ATOM 636 C C . PRO A 1 83 ? -16.721 -0.024 1.936 1.00 88.69 83 PRO A C 1
ATOM 638 O O . PRO A 1 83 ? -17.462 -0.905 2.363 1.00 88.69 83 PRO A O 1
ATOM 641 N N . LEU A 1 84 ? -16.418 1.072 2.635 1.00 89.94 84 LEU A N 1
ATOM 642 C CA . LEU A 1 84 ? -17.050 1.377 3.918 1.00 89.94 84 LEU A CA 1
ATOM 643 C C . LEU A 1 84 ? -18.558 1.570 3.730 1.00 89.94 84 LEU A C 1
ATOM 645 O O . LEU A 1 84 ? -18.996 2.305 2.840 1.00 89.94 84 LEU A O 1
ATOM 649 N N . THR A 1 85 ? -19.336 0.936 4.595 1.00 94.12 85 THR A N 1
ATOM 650 C CA . THR A 1 85 ? -20.798 1.008 4.630 1.00 94.12 85 THR A CA 1
ATOM 651 C C . THR A 1 85 ? -21.274 1.921 5.758 1.00 94.12 85 THR A C 1
ATOM 653 O O . THR A 1 85 ? -20.521 2.248 6.672 1.00 94.12 85 THR A O 1
ATOM 656 N N . ALA A 1 86 ? -22.544 2.333 5.725 1.00 96.06 86 ALA A N 1
ATOM 657 C CA . ALA A 1 86 ? -23.131 3.112 6.817 1.00 96.06 86 ALA A CA 1
ATOM 658 C C . ALA A 1 86 ? -23.098 2.358 8.161 1.00 96.06 86 ALA A C 1
ATOM 660 O O . ALA A 1 86 ? -22.927 2.987 9.206 1.00 96.06 86 ALA A O 1
ATOM 661 N N . ASP A 1 87 ? -23.200 1.027 8.128 1.00 95.31 87 ASP A N 1
ATOM 662 C CA . ASP A 1 87 ? -23.141 0.185 9.322 1.00 95.31 87 ASP A CA 1
ATOM 663 C C . ASP A 1 87 ? -21.740 0.190 9.946 1.00 95.31 87 ASP A C 1
ATOM 665 O O . ASP A 1 87 ? -21.632 0.296 11.166 1.00 95.31 87 ASP A O 1
ATOM 669 N N . ASP A 1 88 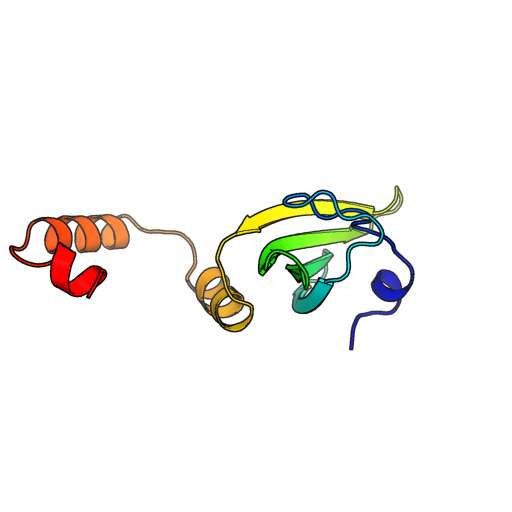? -20.671 0.206 9.133 1.00 92.56 88 ASP A N 1
ATOM 670 C CA . ASP A 1 88 ? -19.295 0.384 9.629 1.00 92.56 88 ASP A CA 1
ATOM 671 C C . ASP A 1 88 ? -19.155 1.689 10.433 1.00 92.56 88 ASP A C 1
ATOM 673 O O . ASP A 1 88 ? -18.526 1.721 11.494 1.00 92.56 88 ASP A O 1
ATOM 677 N N . PHE A 1 89 ? -19.747 2.784 9.939 1.00 92.25 89 PHE A N 1
ATOM 678 C CA . PHE A 1 89 ? -19.724 4.072 10.638 1.00 92.25 89 PHE A CA 1
ATOM 679 C C . PHE A 1 89 ? -20.555 4.043 11.921 1.00 92.25 89 PHE A C 1
ATOM 681 O O . PHE A 1 89 ? -20.114 4.574 12.944 1.00 92.25 89 PHE A O 1
ATOM 688 N N . LEU A 1 90 ? -21.743 3.433 11.882 1.00 94.38 90 LEU A N 1
ATOM 689 C CA . LEU A 1 90 ? -22.616 3.329 13.048 1.00 94.38 90 LEU A CA 1
ATOM 690 C C . LEU A 1 90 ? -21.967 2.490 14.156 1.00 94.38 90 LEU A C 1
ATOM 692 O O . LEU A 1 90 ? -22.019 2.889 15.320 1.00 94.38 90 LEU A O 1
ATOM 696 N N . GLU A 1 91 ? -21.312 1.384 13.801 1.00 91.56 91 GLU A N 1
ATOM 697 C CA . GLU A 1 91 ? -20.597 0.523 14.747 1.00 91.56 91 GLU A CA 1
ATOM 698 C C . GLU A 1 91 ? -19.472 1.289 15.455 1.00 91.56 91 GLU A C 1
ATOM 700 O O . GLU A 1 91 ? -19.377 1.267 16.686 1.00 91.56 91 GLU A O 1
ATOM 705 N N . ILE A 1 92 ? -18.646 2.013 14.691 1.00 89.25 92 ILE A N 1
ATOM 706 C CA . ILE A 1 92 ? -17.566 2.831 15.254 1.00 89.25 92 ILE A CA 1
ATOM 707 C C . ILE A 1 92 ? -18.141 3.915 16.167 1.00 89.25 92 ILE A C 1
ATOM 709 O O . ILE A 1 92 ? -17.664 4.074 17.289 1.00 89.25 92 ILE A O 1
ATOM 713 N N . TYR A 1 93 ? -19.181 4.630 15.734 1.00 90.62 93 TYR A N 1
ATOM 714 C CA . TYR A 1 93 ? -19.811 5.680 16.537 1.00 90.62 93 TYR A CA 1
ATOM 715 C C . TYR A 1 93 ? -20.355 5.146 17.870 1.00 90.62 93 TYR A C 1
ATOM 717 O O . TYR A 1 93 ? -20.122 5.739 18.925 1.00 90.62 93 TYR A O 1
ATOM 725 N N . GLN A 1 94 ? -21.048 4.006 17.837 1.00 91.38 94 GLN A N 1
ATOM 726 C CA . GLN A 1 94 ? -21.587 3.369 19.038 1.00 91.38 94 GLN A CA 1
ATOM 727 C C . GLN A 1 94 ? -20.475 2.944 20.001 1.00 91.38 94 GLN A C 1
ATOM 729 O O . GLN A 1 94 ? -20.596 3.192 21.200 1.00 91.38 94 GLN A O 1
ATOM 734 N N . LYS A 1 95 ? -19.383 2.364 19.487 1.00 90.00 95 LYS A N 1
ATOM 735 C CA . LYS A 1 95 ? -18.207 1.997 20.292 1.00 90.00 95 LYS A CA 1
ATOM 736 C C . LYS A 1 95 ? -17.507 3.223 20.876 1.00 90.00 95 LYS A C 1
ATOM 738 O O . LYS A 1 95 ? -17.180 3.227 22.056 1.00 90.00 95 LYS A O 1
ATOM 743 N N . MET A 1 96 ? -17.329 4.289 20.095 1.00 87.25 96 MET A N 1
ATOM 744 C CA . MET A 1 96 ? -16.668 5.523 20.543 1.00 87.25 96 MET A CA 1
ATOM 745 C C . MET A 1 96 ? -17.396 6.232 21.696 1.00 87.25 96 MET A C 1
ATOM 747 O O . MET A 1 96 ? -16.758 6.954 22.458 1.00 87.25 96 MET A O 1
ATOM 751 N N . ASN A 1 97 ? -18.704 6.018 21.844 1.00 86.12 97 ASN A N 1
ATOM 752 C CA . ASN A 1 97 ? -19.493 6.567 22.949 1.00 86.12 97 ASN A CA 1
ATOM 753 C C . ASN A 1 97 ? -19.460 5.707 24.226 1.00 86.12 97 ASN A C 1
ATOM 755 O O . ASN A 1 97 ? -20.090 6.074 25.219 1.00 86.12 97 ASN A O 1
ATOM 759 N N . GLN A 1 98 ? -18.757 4.572 24.227 1.00 87.50 98 GLN A N 1
ATOM 760 C CA . GLN A 1 98 ? -18.582 3.745 25.419 1.00 87.50 98 GLN A CA 1
ATOM 761 C C . GLN A 1 98 ? -17.419 4.271 26.269 1.00 87.50 98 GLN A C 1
ATOM 763 O O . GLN A 1 98 ? -16.349 4.612 25.759 1.00 87.50 98 GLN A O 1
ATOM 768 N N . GLU A 1 99 ? -17.609 4.328 27.589 1.00 83.50 99 GLU A N 1
ATOM 769 C CA . GLU A 1 99 ? -16.525 4.689 28.503 1.00 83.50 99 GLU A CA 1
ATOM 770 C C . GLU A 1 99 ? -15.371 3.685 28.394 1.00 83.50 99 GLU A C 1
ATOM 772 O O . GLU A 1 99 ? -15.572 2.475 28.413 1.00 83.50 99 GLU A O 1
ATOM 777 N N . GLY A 1 100 ? -14.140 4.192 28.298 1.00 81.06 100 GLY A N 1
ATOM 778 C CA . GLY A 1 100 ? -12.939 3.355 28.251 1.00 81.06 100 GLY A CA 1
ATOM 779 C C . GLY A 1 100 ? -12.507 2.894 26.856 1.00 81.06 100 GLY A C 1
ATOM 780 O O . GLY A 1 100 ? -11.384 2.408 26.735 1.00 81.06 100 GLY A O 1
ATOM 781 N N . ILE A 1 101 ? -13.293 3.146 25.803 1.00 85.88 101 ILE A N 1
ATOM 782 C CA . ILE A 1 101 ? -12.955 2.732 24.427 1.00 85.88 101 ILE A CA 1
ATOM 783 C C . ILE A 1 101 ? -11.593 3.257 23.950 1.00 85.88 101 ILE A C 1
ATOM 785 O O . ILE A 1 101 ? -10.860 2.560 23.260 1.00 85.88 101 ILE A O 1
ATOM 789 N N . VAL A 1 102 ? -11.198 4.467 24.360 1.00 81.25 102 VAL A N 1
ATOM 790 C CA . VAL A 1 102 ? -9.890 5.041 24.000 1.00 81.25 102 VAL A CA 1
ATOM 791 C C . VAL A 1 102 ? -8.737 4.225 24.591 1.00 81.25 102 VAL A C 1
ATOM 793 O O . VAL A 1 102 ? -7.733 4.032 23.916 1.00 81.25 102 VAL A O 1
ATOM 796 N N . LYS A 1 103 ? -8.881 3.713 25.823 1.00 83.19 103 LYS A N 1
ATOM 797 C CA . LYS A 1 103 ? -7.879 2.819 26.426 1.00 83.19 103 LYS A CA 1
ATOM 798 C C . LYS A 1 103 ? -7.859 1.466 25.725 1.00 83.19 103 LYS A C 1
ATOM 800 O O . LYS A 1 103 ? -6.797 0.923 25.485 1.00 83.19 103 LYS A O 1
ATOM 805 N N . GLU A 1 104 ? -9.021 0.944 25.353 1.00 82.19 104 GLU A N 1
ATOM 806 C CA . GLU A 1 104 ? -9.114 -0.341 24.659 1.00 82.19 104 GLU A CA 1
ATOM 807 C C . GLU A 1 104 ? -8.520 -0.291 23.238 1.00 82.19 104 GLU A C 1
ATOM 809 O O . GLU A 1 104 ? -7.885 -1.245 22.798 1.00 82.19 104 GLU A O 1
ATOM 814 N N . LEU A 1 105 ? -8.669 0.841 22.539 1.00 78.88 105 LEU A N 1
ATOM 815 C CA . LEU A 1 105 ? -8.117 1.055 21.197 1.00 78.88 105 LEU A CA 1
ATOM 816 C C . LEU A 1 105 ? -6.613 1.358 21.183 1.00 78.88 105 LEU A C 1
ATOM 818 O O . LEU A 1 105 ? -5.955 1.062 20.187 1.00 78.88 105 LEU A O 1
ATOM 822 N N . LEU A 1 106 ? -6.078 1.986 22.234 1.00 76.00 106 LEU A N 1
ATOM 823 C CA . LEU A 1 106 ? -4.693 2.476 22.260 1.00 76.00 106 LEU A CA 1
ATOM 824 C C . LEU A 1 106 ? -3.764 1.704 23.209 1.00 76.00 106 LEU A C 1
ATOM 826 O O . LEU A 1 106 ? -2.550 1.884 23.104 1.00 76.00 106 LEU A O 1
ATOM 830 N N . GLY A 1 107 ? -4.308 0.828 24.062 1.00 54.31 107 GLY A N 1
ATOM 831 C CA . GLY A 1 107 ? -3.567 0.151 25.132 1.00 54.31 107 GLY A CA 1
ATOM 832 C C . GLY A 1 107 ? -3.361 1.041 26.351 1.00 54.31 107 GLY A C 1
ATOM 833 O O . GLY A 1 107 ? -2.654 2.065 26.229 1.00 54.31 107 GLY A O 1
#

Sequence (107 aa):
MLPDNLNSLKIISECPVCRKKQFPADINLVEEREEGHLLHMQCKLCSGSLLVFVNFNDHGANVIGVLTDLQSQEVGKVLSRGPLTADDFLEIYQKMNQEGIVKELLG